Protein AF-A0A1Y1B9T8-F1 (afdb_monomer_lite)

Structure (mmCIF, N/CA/C/O backbone):
data_AF-A0A1Y1B9T8-F1
#
_entry.id   AF-A0A1Y1B9T8-F1
#
loop_
_atom_site.group_PDB
_atom_site.id
_atom_site.type_symbol
_atom_site.label_atom_id
_atom_site.label_alt_id
_atom_site.label_comp_id
_atom_site.label_asym_id
_atom_site.label_entity_id
_atom_site.label_seq_id
_atom_site.pdbx_PDB_ins_code
_atom_site.Cartn_x
_atom_site.Cartn_y
_atom_site.Cartn_z
_atom_site.occupancy
_atom_site.B_iso_or_equiv
_atom_site.auth_seq_id
_atom_site.auth_comp_id
_atom_site.auth_asym_id
_atom_site.auth_atom_id
_atom_site.pdbx_PDB_model_num
ATOM 1 N N . MET A 1 1 ? 17.091 33.374 -17.341 1.00 44.12 1 MET A N 1
ATOM 2 C CA . MET A 1 1 ? 17.101 31.947 -16.954 1.00 44.12 1 MET A CA 1
ATOM 3 C C . MET A 1 1 ? 16.551 31.849 -15.542 1.00 44.12 1 MET A C 1
ATOM 5 O O . MET A 1 1 ? 17.065 32.553 -14.683 1.00 44.12 1 MET A O 1
ATOM 9 N N . LEU A 1 2 ? 15.476 31.089 -15.311 1.00 52.72 2 LEU A N 1
ATOM 10 C CA . LEU A 1 2 ? 14.967 30.875 -13.953 1.00 52.72 2 LEU A CA 1
ATOM 11 C C . LEU A 1 2 ? 15.940 29.947 -13.220 1.00 52.72 2 LEU A C 1
ATOM 13 O O . LEU A 1 2 ? 16.107 28.796 -13.614 1.00 52.72 2 LEU A O 1
ATOM 17 N N . SER A 1 3 ? 16.625 30.456 -12.195 1.00 56.22 3 SER A N 1
ATOM 18 C CA . SER A 1 3 ? 17.521 29.648 -11.369 1.00 56.22 3 SER A CA 1
ATOM 19 C C . SER A 1 3 ? 16.718 28.551 -10.676 1.00 56.22 3 SER A C 1
ATOM 21 O O . SER A 1 3 ? 15.835 28.849 -9.873 1.00 56.22 3 SER A O 1
ATOM 23 N N . ASN A 1 4 ? 17.044 27.293 -10.972 1.00 56.12 4 ASN A N 1
ATOM 24 C CA . ASN A 1 4 ? 16.527 26.121 -10.276 1.00 56.12 4 ASN A CA 1
ATOM 25 C C . ASN A 1 4 ? 17.080 26.115 -8.840 1.00 56.12 4 ASN A C 1
ATOM 27 O O . ASN A 1 4 ? 18.095 25.483 -8.547 1.00 56.12 4 ASN A O 1
ATOM 31 N N . LYS A 1 5 ? 16.471 26.903 -7.946 1.00 55.44 5 LYS A N 1
ATOM 32 C CA . LYS A 1 5 ? 16.655 26.704 -6.509 1.00 55.44 5 LYS A CA 1
ATOM 33 C C . LYS A 1 5 ? 16.008 25.361 -6.195 1.00 55.44 5 LYS A C 1
ATOM 35 O O . LYS A 1 5 ? 14.796 25.232 -6.330 1.00 55.44 5 LYS A O 1
ATOM 40 N N . SER A 1 6 ? 16.832 24.376 -5.836 1.00 57.47 6 SER A N 1
ATOM 41 C CA . SER A 1 6 ? 16.387 23.045 -5.420 1.00 57.47 6 SER A CA 1
ATOM 42 C C . SER A 1 6 ? 15.192 23.165 -4.476 1.00 57.47 6 SER A C 1
ATOM 44 O O . SER A 1 6 ? 15.266 23.898 -3.487 1.00 57.47 6 SER A O 1
ATOM 46 N N . SER A 1 7 ? 14.110 22.439 -4.764 1.00 57.75 7 SER A N 1
ATOM 47 C CA . SER A 1 7 ? 12.901 22.387 -3.933 1.00 57.75 7 SER A CA 1
ATOM 48 C C . SER A 1 7 ? 13.215 22.105 -2.459 1.00 57.75 7 SER A C 1
ATOM 50 O O . SER A 1 7 ? 12.480 22.556 -1.588 1.00 57.75 7 SER A O 1
ATOM 52 N N . ALA A 1 8 ? 14.351 21.458 -2.167 1.00 58.84 8 ALA A N 1
ATOM 53 C CA . ALA A 1 8 ? 14.842 21.208 -0.814 1.00 58.84 8 ALA A CA 1
ATOM 54 C C . ALA A 1 8 ? 15.078 22.483 0.020 1.00 58.84 8 ALA A C 1
ATOM 56 O O . ALA A 1 8 ? 14.950 22.432 1.234 1.00 58.84 8 ALA A O 1
ATOM 57 N N . GLN A 1 9 ? 15.375 23.637 -0.593 1.00 63.44 9 GLN A N 1
ATOM 58 C CA . GLN A 1 9 ? 15.531 24.904 0.146 1.00 63.44 9 GLN A CA 1
ATOM 59 C C . GLN A 1 9 ? 14.192 25.485 0.630 1.00 63.44 9 GLN A C 1
ATOM 61 O O . GLN A 1 9 ? 14.179 26.344 1.508 1.00 63.44 9 GLN A O 1
ATOM 66 N N . ASN A 1 10 ? 13.074 25.031 0.053 1.00 64.75 10 ASN A N 1
ATOM 67 C CA . ASN A 1 10 ? 11.725 25.505 0.367 1.00 64.75 10 ASN A CA 1
ATOM 68 C C . ASN A 1 10 ? 10.902 24.477 1.159 1.00 64.75 10 ASN A C 1
ATOM 70 O O . ASN A 1 10 ? 9.762 24.761 1.519 1.00 64.75 10 ASN A O 1
ATOM 74 N N . VAL A 1 11 ? 11.457 23.291 1.423 1.00 69.88 11 VAL A N 1
ATOM 75 C CA . VAL A 1 11 ? 10.807 22.240 2.209 1.00 69.88 11 VAL A CA 1
ATOM 76 C C . VAL A 1 11 ? 11.397 22.273 3.611 1.00 69.88 11 VAL A C 1
ATOM 78 O O . VAL A 1 11 ? 12.585 22.030 3.791 1.00 69.88 11 VAL A O 1
ATOM 81 N N . LYS A 1 12 ? 10.555 22.582 4.595 1.00 76.56 12 LYS A N 1
ATOM 82 C CA . LYS A 1 12 ? 10.867 22.425 6.017 1.00 76.56 12 LYS A CA 1
ATOM 83 C C . LYS A 1 12 ? 10.061 21.257 6.558 1.00 76.56 12 LYS A C 1
ATOM 85 O O . LYS A 1 12 ? 8.891 21.096 6.204 1.00 76.56 12 LYS A O 1
ATOM 90 N N . THR A 1 13 ? 10.681 20.449 7.401 1.00 77.88 13 THR A N 1
ATOM 91 C CA . THR A 1 13 ? 9.989 19.411 8.164 1.00 77.88 13 THR A CA 1
ATOM 92 C C . THR A 1 13 ? 8.974 20.046 9.121 1.00 77.88 13 THR A C 1
ATOM 94 O O . THR A 1 13 ? 9.086 21.215 9.495 1.00 77.88 13 THR A O 1
ATOM 97 N N . ALA A 1 14 ? 7.962 19.278 9.532 1.00 74.12 14 ALA A N 1
ATOM 98 C CA . ALA A 1 14 ? 6.967 19.745 10.501 1.00 74.12 14 ALA A CA 1
ATOM 99 C C . ALA A 1 14 ? 7.623 20.197 11.823 1.00 74.12 14 ALA A C 1
ATOM 101 O O . ALA A 1 14 ? 7.212 21.194 12.414 1.00 74.12 14 ALA A O 1
ATOM 102 N N . GLU A 1 15 ? 8.695 19.520 12.235 1.00 80.31 15 GLU A N 1
ATOM 103 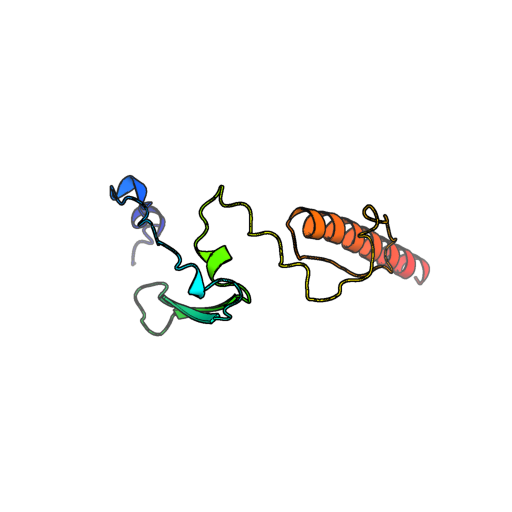C CA . GLU A 1 15 ? 9.462 19.844 13.437 1.00 80.31 15 GLU A CA 1
ATOM 104 C C . GLU A 1 15 ? 10.207 21.184 13.314 1.00 80.31 15 GLU A C 1
ATOM 106 O O . GLU A 1 15 ? 10.131 22.015 14.218 1.00 80.31 15 GLU A O 1
ATOM 111 N N . GLU A 1 16 ? 10.827 21.468 12.162 1.00 82.81 16 GLU A N 1
ATOM 112 C CA . GLU A 1 16 ? 11.464 22.769 11.875 1.00 82.81 16 GLU A CA 1
ATOM 113 C C . GLU A 1 16 ? 10.467 23.937 11.823 1.00 82.81 16 GLU A C 1
ATOM 115 O O . GLU A 1 16 ? 10.850 25.100 11.971 1.00 82.81 16 GLU A O 1
ATOM 120 N N . LEU A 1 17 ? 9.184 23.641 11.609 1.00 83.50 17 LEU A N 1
ATOM 121 C CA . LEU A 1 17 ? 8.089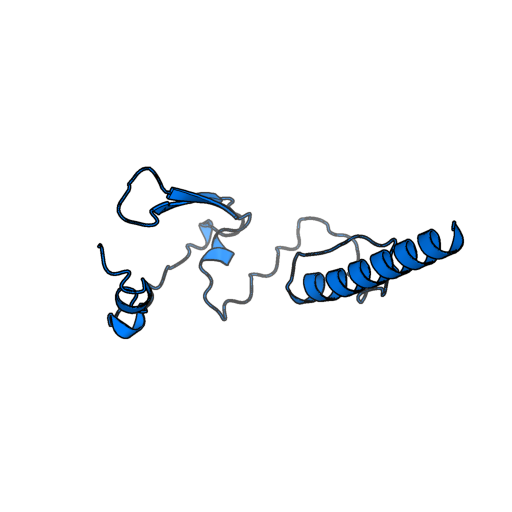 24.609 11.682 1.00 83.50 17 LEU A CA 1
ATOM 122 C C . LEU A 1 17 ? 7.506 24.741 13.100 1.00 83.50 17 LEU A C 1
ATOM 124 O O . LEU A 1 17 ? 6.546 25.487 13.291 1.00 83.50 17 LEU A O 1
ATOM 128 N N . GLY A 1 18 ? 8.058 24.031 14.091 1.00 85.94 18 GLY A N 1
ATOM 129 C CA . GLY A 1 18 ? 7.527 23.986 15.456 1.00 85.94 18 GLY A CA 1
ATOM 130 C C . GLY A 1 18 ? 6.142 23.340 15.540 1.00 85.94 18 GLY A C 1
ATOM 131 O O . GLY A 1 18 ? 5.419 23.549 16.516 1.00 85.94 18 GLY A O 1
ATOM 132 N N . MET A 1 19 ? 5.743 22.583 14.515 1.00 85.19 19 MET A N 1
ATOM 133 C CA . MET A 1 19 ? 4.446 21.924 14.468 1.00 85.19 19 MET A CA 1
ATOM 134 C C . MET A 1 19 ? 4.514 20.629 15.264 1.00 85.19 19 MET A C 1
ATOM 136 O O . MET A 1 19 ? 5.327 19.750 14.990 1.00 85.19 19 MET A O 1
ATOM 140 N N . GLN A 1 20 ? 3.621 20.498 16.237 1.00 79.00 20 GLN A N 1
ATOM 141 C CA . GLN A 1 20 ? 3.427 19.243 16.947 1.00 79.00 20 GLN A CA 1
ATOM 142 C C . GLN A 1 20 ? 2.420 18.377 16.181 1.00 79.00 20 GLN A C 1
ATOM 144 O O . GLN A 1 20 ? 1.409 18.914 15.708 1.00 79.00 20 GLN A O 1
ATOM 149 N N . PRO A 1 21 ? 2.649 17.057 16.053 1.00 71.44 21 PRO A N 1
ATOM 150 C CA . PRO A 1 21 ? 1.659 16.151 15.490 1.00 71.44 21 PRO A CA 1
ATOM 151 C C . PRO A 1 21 ? 0.321 16.305 16.217 1.00 71.44 21 PRO A C 1
ATOM 153 O O . PRO A 1 21 ? 0.247 16.243 17.446 1.00 71.44 21 PRO A O 1
ATOM 156 N N . ALA A 1 22 ? -0.755 16.513 15.461 1.00 72.69 22 ALA A N 1
ATOM 157 C CA . ALA A 1 22 ? -2.082 16.571 16.046 1.00 72.69 22 ALA A CA 1
ATOM 158 C C . ALA A 1 22 ? -2.478 15.169 16.524 1.00 72.69 22 ALA A C 1
ATOM 160 O O . ALA A 1 22 ? -2.523 14.225 15.734 1.00 72.69 22 ALA A O 1
ATOM 161 N N . LYS A 1 23 ? -2.807 15.029 17.812 1.00 69.00 23 LYS A N 1
ATOM 162 C CA . LYS A 1 23 ? -3.419 13.798 18.313 1.00 69.00 23 LYS A CA 1
ATOM 163 C C . LYS A 1 23 ? -4.804 13.651 17.686 1.00 69.00 23 LYS A C 1
ATOM 165 O O . LYS A 1 23 ? -5.721 14.401 18.018 1.00 69.00 23 LYS A O 1
ATOM 170 N N . ILE A 1 24 ? -4.967 12.656 16.823 1.00 69.12 24 ILE A N 1
ATOM 171 C CA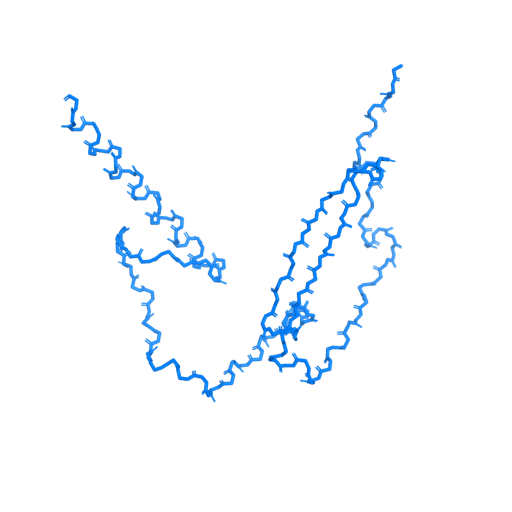 . ILE A 1 24 ? -6.272 12.270 16.291 1.00 69.12 24 ILE A CA 1
ATOM 172 C C . ILE A 1 24 ? -6.841 11.214 17.235 1.00 69.12 24 ILE A C 1
ATOM 174 O O . ILE A 1 24 ? -6.350 10.092 17.297 1.00 69.12 24 ILE A O 1
ATOM 178 N N . ASN A 1 25 ? -7.859 11.576 18.015 1.00 67.94 25 ASN A N 1
ATOM 179 C CA . ASN A 1 25 ? -8.574 10.589 18.819 1.00 67.94 25 ASN A CA 1
ATOM 180 C C . ASN A 1 25 ? -9.481 9.793 17.881 1.00 67.94 25 ASN A C 1
ATOM 182 O O . ASN A 1 25 ? -10.491 10.322 17.421 1.00 67.94 25 ASN A O 1
ATOM 186 N N . THR A 1 26 ? -9.134 8.544 17.591 1.00 67.44 26 THR A N 1
ATOM 187 C CA . THR A 1 26 ? -10.005 7.629 16.851 1.00 67.44 26 THR A CA 1
ATOM 188 C C . THR A 1 26 ? -11.163 7.180 17.740 1.00 67.44 26 THR A C 1
ATOM 190 O O . THR A 1 26 ? -10.930 6.513 18.750 1.00 67.44 26 THR A O 1
ATOM 193 N N . PRO A 1 27 ? -12.423 7.519 17.409 1.00 69.56 27 PRO A N 1
ATOM 194 C CA . PRO A 1 27 ? -13.571 6.992 18.132 1.00 69.56 27 PRO A CA 1
ATOM 195 C C . PRO A 1 27 ? -13.621 5.466 18.014 1.00 69.56 27 PRO A C 1
ATOM 197 O O . PRO A 1 27 ? -13.411 4.924 16.928 1.00 69.56 27 PRO A O 1
ATOM 200 N N . ALA A 1 28 ? -13.980 4.770 19.096 1.00 70.69 28 ALA A N 1
ATOM 201 C CA . ALA A 1 28 ? -14.132 3.310 19.088 1.00 70.69 28 ALA A CA 1
ATOM 202 C C . ALA A 1 28 ? -15.142 2.820 18.029 1.00 70.69 28 ALA A C 1
ATOM 204 O O . ALA A 1 28 ? -14.996 1.719 17.503 1.00 70.69 28 ALA A O 1
ATOM 205 N N . SER A 1 29 ? -16.115 3.664 17.661 1.00 73.31 29 SER A N 1
ATOM 206 C CA . SER A 1 29 ? -17.099 3.409 16.601 1.00 73.31 29 SER A CA 1
ATOM 207 C C . SER A 1 29 ? -16.501 3.264 15.198 1.00 73.31 29 SER A C 1
ATOM 209 O O . SER A 1 29 ? -17.208 2.842 14.291 1.00 73.31 29 SER A O 1
ATOM 211 N N . LEU A 1 30 ? -15.231 3.630 14.993 1.00 72.88 30 LEU A N 1
ATOM 212 C CA . LEU A 1 30 ? -14.527 3.442 13.720 1.00 72.88 30 LEU A CA 1
ATOM 213 C C . LEU A 1 30 ? -13.805 2.087 13.621 1.00 72.88 30 LEU A C 1
ATOM 215 O O . LEU A 1 30 ? -13.207 1.789 12.586 1.00 72.88 30 LEU A O 1
ATOM 219 N N . THR A 1 31 ? -13.860 1.259 14.668 1.00 74.38 31 THR A N 1
ATOM 220 C CA . THR A 1 31 ? -13.319 -0.107 14.645 1.00 74.38 31 THR A CA 1
ATOM 221 C C . THR A 1 31 ? -14.114 -0.952 13.651 1.00 74.38 31 THR A C 1
ATOM 223 O O . THR A 1 31 ? -15.330 -1.070 13.775 1.00 74.38 31 THR A O 1
ATOM 226 N N . GLY A 1 32 ? -13.437 -1.510 12.644 1.00 72.88 32 GLY A N 1
ATOM 227 C CA . GLY A 1 32 ? -14.076 -2.277 11.561 1.00 72.88 32 GLY A CA 1
ATOM 228 C C . GLY A 1 32 ? -14.818 -1.426 10.522 1.00 72.88 32 GLY A C 1
ATOM 229 O O . GLY A 1 32 ? -15.394 -1.971 9.582 1.00 72.88 32 GLY A O 1
ATOM 230 N N . ALA A 1 33 ? -14.795 -0.095 10.655 1.00 80.94 33 ALA A N 1
ATOM 231 C CA . ALA A 1 33 ? -15.327 0.798 9.637 1.00 80.94 33 ALA A CA 1
ATOM 232 C C . ALA A 1 33 ? -14.396 0.829 8.420 1.00 80.94 33 ALA A C 1
ATOM 234 O O . ALA A 1 33 ? -13.170 0.882 8.562 1.00 80.94 33 ALA A O 1
ATOM 235 N N . GLN A 1 34 ? -14.994 0.851 7.230 1.00 85.56 34 GLN A N 1
ATOM 236 C CA . GLN A 1 34 ? -14.280 1.016 5.971 1.00 85.56 34 GLN A CA 1
ATOM 237 C C . GLN A 1 34 ? -14.327 2.480 5.530 1.00 85.56 34 GLN A C 1
ATOM 239 O O . GLN A 1 34 ? -15.362 3.136 5.654 1.00 85.56 34 GLN A O 1
ATOM 244 N N . ALA A 1 35 ? -13.224 2.992 4.990 1.00 81.06 35 ALA A N 1
ATOM 245 C CA . ALA A 1 35 ? -13.200 4.312 4.370 1.00 81.06 35 ALA A CA 1
ATOM 246 C C . ALA A 1 35 ? -12.269 4.353 3.159 1.00 81.06 35 ALA A C 1
ATOM 248 O O . ALA A 1 35 ? -11.260 3.648 3.098 1.00 81.06 35 ALA A O 1
ATOM 249 N N . SER A 1 36 ? -12.613 5.224 2.213 1.00 83.69 36 SER A N 1
ATOM 250 C CA . SER A 1 36 ? -11.804 5.535 1.040 1.00 83.69 36 SER A CA 1
ATOM 251 C C . SER A 1 36 ? -11.602 7.038 0.929 1.00 83.69 36 SER A C 1
ATOM 253 O O . SER A 1 36 ? -12.578 7.791 1.000 1.00 83.69 36 SER A O 1
ATOM 255 N N . TRP A 1 37 ? -10.366 7.478 0.724 1.00 84.69 37 TRP A N 1
ATOM 256 C CA . TRP A 1 37 ? -10.032 8.891 0.560 1.00 84.69 37 TRP A CA 1
ATOM 257 C C . TRP A 1 37 ? -9.171 9.079 -0.680 1.00 84.69 37 TRP A C 1
ATOM 259 O O . TRP A 1 37 ? -8.337 8.233 -0.991 1.00 84.69 37 TRP A O 1
ATOM 269 N N . THR A 1 38 ? -9.313 10.217 -1.350 1.00 88.69 38 THR A N 1
ATOM 270 C CA . THR A 1 38 ? -8.393 10.623 -2.414 1.00 88.69 38 THR A CA 1
ATOM 271 C C . THR A 1 38 ? -7.586 11.817 -1.927 1.00 88.69 38 THR A C 1
ATOM 273 O O . THR A 1 38 ? -8.125 12.915 -1.785 1.00 88.69 38 THR A O 1
ATOM 276 N N . LEU A 1 39 ? -6.292 11.619 -1.682 1.00 87.38 39 LEU A N 1
ATOM 277 C CA . LEU A 1 39 ? -5.356 12.704 -1.411 1.00 87.38 39 LEU A CA 1
ATOM 278 C C . LEU A 1 39 ? -4.886 13.286 -2.745 1.00 87.38 39 LEU A C 1
ATOM 280 O O . LEU A 1 39 ? -4.323 12.565 -3.564 1.00 87.38 39 LEU A O 1
ATOM 284 N N . ARG A 1 40 ? -5.097 14.585 -2.965 1.00 86.06 40 ARG A N 1
ATOM 285 C CA . ARG A 1 40 ? -4.536 15.303 -4.116 1.00 86.06 40 ARG A CA 1
ATOM 286 C C . ARG A 1 40 ? -3.397 16.198 -3.661 1.00 86.06 40 ARG A C 1
ATOM 288 O O . ARG A 1 40 ? -3.637 17.153 -2.929 1.00 86.06 40 ARG A O 1
ATOM 295 N N . VAL A 1 41 ? -2.191 15.906 -4.127 1.00 84.44 41 VAL A N 1
ATOM 296 C CA . VAL A 1 41 ? -0.987 16.696 -3.862 1.00 84.44 41 VAL A CA 1
ATOM 297 C C . VAL A 1 41 ? -0.678 17.526 -5.098 1.00 84.44 41 VAL A C 1
ATOM 299 O O . VAL A 1 41 ? -0.364 16.961 -6.141 1.00 84.44 41 VAL A O 1
ATOM 302 N N . GLN A 1 42 ? -0.776 18.850 -4.996 1.00 83.00 42 GLN A N 1
ATOM 303 C CA . GLN A 1 42 ? -0.349 19.755 -6.065 1.00 83.00 42 GLN A CA 1
ATOM 304 C C . GLN A 1 42 ? 1.177 19.858 -6.026 1.00 83.00 42 GLN A C 1
ATOM 306 O O . GLN A 1 42 ? 1.748 20.172 -4.978 1.00 83.00 42 GLN A O 1
ATOM 311 N N . VAL A 1 43 ? 1.841 19.566 -7.142 1.00 73.00 43 VAL A N 1
ATOM 312 C CA . VAL A 1 43 ? 3.305 19.555 -7.225 1.00 73.00 43 VAL A CA 1
ATOM 313 C C . VAL A 1 43 ? 3.737 20.686 -8.151 1.00 73.00 43 VAL A C 1
ATOM 315 O O . VAL A 1 43 ? 3.625 20.583 -9.363 1.00 73.00 43 VAL A O 1
ATOM 318 N N . GLY A 1 44 ? 4.232 21.781 -7.573 1.00 68.88 44 GLY A N 1
ATOM 319 C CA . GLY A 1 44 ? 4.672 22.959 -8.327 1.00 68.88 44 GLY A CA 1
ATOM 320 C C . GLY A 1 44 ? 3.644 24.095 -8.366 1.00 68.88 44 GLY A C 1
ATOM 321 O O . GLY A 1 44 ? 2.692 24.126 -7.592 1.00 68.88 44 GLY A O 1
ATOM 322 N N . ALA A 1 45 ? 3.890 25.086 -9.228 1.00 69.88 45 ALA A N 1
ATOM 323 C CA . ALA A 1 45 ? 3.081 26.307 -9.317 1.00 69.88 45 ALA A CA 1
ATOM 324 C C . ALA A 1 45 ? 1.825 26.157 -10.201 1.00 69.88 45 ALA A C 1
ATOM 326 O O . ALA A 1 45 ? 0.964 27.036 -10.184 1.00 69.88 45 ALA A O 1
ATOM 327 N N . ASN A 1 46 ? 1.717 25.065 -10.965 1.00 60.97 46 ASN A N 1
ATOM 328 C CA . ASN A 1 46 ? 0.597 24.798 -11.862 1.00 60.97 46 ASN A CA 1
ATOM 329 C C . ASN A 1 46 ? -0.466 23.974 -11.130 1.00 60.97 46 ASN A C 1
ATOM 331 O O . ASN A 1 46 ? -0.188 22.874 -10.661 1.00 60.97 46 ASN A O 1
ATOM 335 N N . GLN A 1 47 ? -1.697 24.483 -11.049 1.00 65.75 47 GLN A N 1
ATOM 336 C CA . GLN A 1 47 ? -2.785 23.776 -10.358 1.00 65.75 47 GLN A CA 1
ATOM 337 C C . GLN A 1 47 ? -3.263 22.512 -11.091 1.00 65.75 47 GLN A C 1
ATOM 339 O O . GLN A 1 47 ? -3.933 21.678 -10.485 1.00 65.75 47 GLN A O 1
ATOM 344 N N . ASP A 1 48 ? -2.874 22.349 -12.357 1.00 72.06 48 ASP A N 1
ATOM 345 C CA . ASP A 1 48 ? -3.185 21.175 -13.176 1.00 72.06 48 ASP A CA 1
ATOM 346 C C . ASP A 1 48 ? -2.228 19.992 -12.928 1.00 72.06 48 ASP A C 1
ATOM 348 O O . ASP A 1 48 ? -2.539 18.854 -13.280 1.00 72.06 48 ASP A O 1
ATOM 352 N N . GLU A 1 49 ? -1.081 20.223 -12.280 1.00 70.56 49 GLU A N 1
ATOM 353 C CA . GLU A 1 49 ? -0.108 19.182 -11.934 1.00 70.56 49 GLU A CA 1
ATOM 354 C C . GLU A 1 49 ? -0.368 18.683 -10.507 1.00 70.56 49 GLU A C 1
ATOM 356 O O . GLU A 1 49 ? 0.259 19.110 -9.534 1.00 70.56 49 GLU A O 1
ATOM 361 N N . ALA A 1 50 ? -1.334 17.771 -10.368 1.00 79.19 50 ALA A N 1
ATOM 362 C CA . ALA A 1 50 ? -1.641 17.132 -9.093 1.00 79.19 50 ALA A CA 1
ATOM 363 C C . ALA A 1 50 ? -1.503 15.609 -9.159 1.00 79.19 50 ALA A C 1
ATOM 365 O O . ALA A 1 50 ? -2.042 14.949 -10.047 1.00 79.19 50 ALA A O 1
ATOM 366 N N . ILE A 1 51 ? -0.835 15.039 -8.160 1.00 83.94 51 ILE A N 1
ATOM 367 C CA . ILE A 1 51 ? -0.802 13.596 -7.931 1.00 83.94 51 ILE A CA 1
ATOM 368 C C . ILE A 1 51 ? -2.016 13.237 -7.079 1.00 83.94 51 ILE A C 1
ATOM 370 O O . ILE A 1 51 ? -2.186 13.768 -5.981 1.00 83.94 51 ILE A O 1
ATOM 374 N N . ALA A 1 52 ? -2.856 12.331 -7.575 1.00 87.44 52 ALA A N 1
ATOM 375 C CA . ALA A 1 52 ? -3.954 11.762 -6.807 1.00 87.44 52 ALA A CA 1
ATOM 376 C C . ALA A 1 52 ? -3.556 10.386 -6.259 1.00 87.44 52 ALA A C 1
ATOM 378 O O . ALA A 1 52 ? -3.183 9.493 -7.016 1.00 87.44 52 ALA A O 1
ATOM 379 N N . VAL A 1 53 ? -3.674 10.209 -4.946 1.00 88.12 53 VAL A N 1
ATOM 380 C CA . VAL A 1 53 ? -3.464 8.936 -4.252 1.00 88.12 53 VAL A CA 1
ATOM 381 C C . VAL A 1 53 ? -4.792 8.500 -3.655 1.00 88.12 53 VAL A C 1
ATOM 383 O O . VAL A 1 53 ? -5.379 9.225 -2.854 1.00 88.12 53 VAL A O 1
ATOM 386 N N . ASN A 1 54 ? -5.269 7.317 -4.037 1.00 87.38 54 ASN A N 1
ATOM 387 C CA . ASN A 1 54 ? -6.448 6.713 -3.425 1.00 87.38 54 ASN A CA 1
ATOM 388 C C . ASN A 1 54 ? -6.011 5.819 -2.265 1.00 87.38 54 ASN A C 1
ATOM 390 O O . ASN A 1 54 ? -5.215 4.901 -2.448 1.00 87.38 54 ASN A O 1
ATOM 394 N N . ILE A 1 55 ? -6.535 6.100 -1.079 1.00 85.31 55 ILE A N 1
ATOM 395 C CA . ILE A 1 55 ? -6.254 5.382 0.159 1.00 85.31 55 ILE A CA 1
ATOM 396 C C . ILE A 1 55 ? -7.521 4.629 0.534 1.00 85.31 55 ILE A C 1
ATOM 398 O O . ILE A 1 55 ? -8.585 5.235 0.652 1.00 85.31 55 ILE A O 1
ATOM 402 N N . PHE A 1 56 ? -7.403 3.321 0.734 1.00 84.12 56 PHE A N 1
ATOM 403 C CA . PHE A 1 56 ? -8.496 2.464 1.177 1.00 84.12 56 PHE A CA 1
ATOM 404 C C . PHE A 1 56 ? -8.112 1.813 2.496 1.00 84.12 56 PHE A C 1
ATOM 406 O O . PHE A 1 56 ? -7.005 1.296 2.637 1.00 84.12 56 PHE A O 1
ATOM 413 N N . SER A 1 57 ? -9.034 1.814 3.452 1.00 82.25 57 SER A N 1
ATOM 414 C CA . SER A 1 57 ? -8.865 1.102 4.710 1.00 82.25 57 SER A CA 1
ATOM 415 C C . SER A 1 57 ? -10.120 0.336 5.060 1.00 82.25 57 SER A C 1
ATOM 417 O O . SER A 1 57 ? -11.230 0.857 4.961 1.00 82.25 57 SER A O 1
ATOM 419 N N . THR A 1 58 ? -9.924 -0.903 5.492 1.00 78.50 58 THR A N 1
ATOM 420 C CA . THR A 1 58 ? -10.975 -1.784 6.001 1.00 78.50 58 THR A CA 1
ATOM 421 C C . THR A 1 58 ? -11.150 -1.681 7.516 1.00 78.50 58 THR A C 1
ATOM 423 O O . THR A 1 58 ? -12.103 -2.232 8.057 1.00 78.50 58 THR A O 1
ATOM 426 N N . ASN A 1 59 ? -10.250 -0.968 8.199 1.00 80.81 59 ASN A N 1
ATOM 427 C CA . ASN A 1 59 ? -10.358 -0.638 9.612 1.00 80.81 59 ASN A CA 1
ATOM 428 C C . ASN A 1 59 ? -9.730 0.739 9.856 1.00 80.81 59 ASN A C 1
ATOM 430 O O . ASN A 1 59 ? -8.515 0.874 10.029 1.00 80.81 59 ASN A O 1
ATOM 434 N N . VAL A 1 60 ? -10.569 1.775 9.852 1.00 77.69 60 VAL A N 1
ATOM 435 C CA . VAL A 1 60 ? -10.142 3.177 9.981 1.00 77.69 60 VAL A CA 1
ATOM 436 C C . VAL A 1 60 ? -9.357 3.440 11.270 1.00 77.69 60 VAL A C 1
ATOM 438 O O . VAL A 1 60 ? -8.467 4.291 11.270 1.00 77.69 60 VAL A O 1
ATOM 441 N N . ALA A 1 61 ? -9.606 2.679 12.340 1.00 75.19 61 ALA A N 1
ATOM 442 C CA . ALA A 1 61 ? -8.857 2.803 13.589 1.00 75.19 61 ALA A CA 1
ATOM 443 C C . ALA A 1 61 ? -7.337 2.600 13.404 1.00 75.19 61 ALA A C 1
ATOM 445 O O . ALA A 1 61 ? -6.547 3.282 14.056 1.00 75.19 61 ALA A O 1
ATOM 446 N N . ASN A 1 62 ? -6.927 1.739 12.465 1.00 75.25 62 ASN A N 1
ATOM 447 C CA . ASN A 1 62 ? -5.518 1.420 12.208 1.00 75.25 62 ASN A CA 1
ATOM 448 C C . ASN A 1 62 ? -4.754 2.547 11.493 1.00 75.25 62 ASN A C 1
ATOM 450 O O . ASN A 1 62 ? -3.530 2.545 11.500 1.00 75.25 62 ASN A O 1
ATOM 454 N N . LEU A 1 63 ? -5.448 3.509 10.878 1.00 74.56 63 LEU A N 1
ATOM 455 C CA . LEU A 1 63 ? -4.812 4.620 10.154 1.00 74.56 63 LEU A CA 1
ATOM 456 C C . LEU A 1 63 ? -4.343 5.745 11.078 1.00 74.56 63 LEU A C 1
ATOM 458 O O . LEU A 1 63 ? -3.524 6.569 10.684 1.00 74.56 63 LEU A O 1
ATOM 462 N N . PHE A 1 64 ? -4.899 5.803 12.287 1.00 74.31 64 PHE A N 1
ATOM 463 C CA . PHE A 1 64 ? -4.646 6.870 13.254 1.00 74.31 64 PHE A CA 1
ATOM 464 C C . PHE A 1 64 ? -4.091 6.343 14.581 1.00 74.31 64 PHE A C 1
ATOM 466 O O . PHE A 1 64 ? -3.801 7.126 15.485 1.00 74.31 64 PHE A O 1
ATOM 473 N N . GLY A 1 65 ? -3.939 5.023 14.710 1.00 63.69 65 GLY A N 1
ATOM 474 C CA . GLY A 1 65 ? -3.161 4.430 15.784 1.00 63.69 65 GLY A CA 1
ATOM 475 C C . GLY A 1 65 ? -1.695 4.773 15.557 1.00 63.69 65 GLY A C 1
ATOM 476 O O . GLY A 1 65 ? -1.082 4.237 14.642 1.00 63.69 65 GLY A O 1
ATOM 477 N N . GLY A 1 66 ? -1.153 5.710 16.339 1.00 56.38 66 GLY A N 1
ATOM 478 C CA . GLY A 1 66 ? 0.261 6.082 16.257 1.00 56.38 66 GLY A CA 1
ATOM 479 C C . GLY A 1 66 ? 1.190 4.875 16.426 1.00 56.38 66 GLY A C 1
ATOM 480 O O . GLY A 1 66 ? 0.767 3.825 16.911 1.00 56.38 66 GLY A O 1
ATOM 481 N N . GLU A 1 67 ? 2.458 5.029 16.045 1.00 52.75 67 GLU A N 1
ATOM 482 C CA . GLU A 1 67 ? 3.507 4.018 16.236 1.00 52.75 67 GLU A CA 1
ATOM 483 C C . GLU A 1 67 ? 3.537 3.564 17.711 1.00 52.75 67 GLU A C 1
ATOM 485 O O . GLU A 1 67 ? 3.999 4.286 18.589 1.00 52.75 67 GLU A O 1
ATOM 490 N N . GLY A 1 68 ? 2.947 2.402 18.010 1.00 47.53 68 GLY A N 1
ATOM 491 C CA . GLY A 1 68 ? 2.759 1.895 19.378 1.00 47.53 68 GLY A CA 1
ATOM 492 C C . GLY A 1 68 ? 1.331 1.456 19.719 1.00 47.53 68 GLY A C 1
ATOM 493 O O . GLY A 1 68 ? 1.139 0.735 20.698 1.00 47.53 68 GLY A O 1
ATOM 494 N N . VAL A 1 69 ? 0.327 1.810 18.909 1.00 44.78 69 VAL A N 1
ATOM 495 C CA . VAL A 1 69 ? -1.004 1.194 19.001 1.00 44.78 69 VAL A CA 1
ATOM 496 C C . VAL A 1 69 ? -0.934 -0.153 18.294 1.00 44.78 69 VAL A C 1
ATOM 498 O O . VAL A 1 69 ? -1.056 -0.247 17.075 1.00 44.78 69 VAL A O 1
ATOM 501 N N . GLN A 1 70 ? -0.685 -1.205 19.075 1.00 44.72 70 GLN A N 1
ATOM 502 C CA . GLN A 1 70 ? -0.847 -2.585 18.632 1.00 44.72 70 GLN A CA 1
ATOM 503 C C . GLN A 1 70 ? -2.237 -2.699 17.998 1.00 44.72 70 GLN A C 1
ATOM 505 O O . GLN A 1 70 ? -3.233 -2.402 18.663 1.00 44.72 70 GLN A O 1
ATOM 510 N N . ALA A 1 71 ? -2.288 -3.029 16.699 1.00 47.56 71 ALA A N 1
ATOM 511 C CA . ALA A 1 71 ? -3.540 -3.220 15.977 1.00 47.56 71 ALA A CA 1
ATOM 512 C C . ALA A 1 71 ? -4.470 -4.056 16.861 1.00 47.56 71 ALA A C 1
ATOM 514 O O . ALA A 1 71 ? -4.045 -5.092 17.383 1.00 47.56 71 ALA A O 1
ATOM 515 N N . ALA A 1 72 ? -5.688 -3.557 17.097 1.00 43.72 72 ALA A N 1
ATOM 516 C CA . ALA A 1 72 ? -6.669 -4.272 17.901 1.00 43.72 72 ALA A CA 1
ATOM 517 C C . ALA A 1 72 ? -6.717 -5.730 17.411 1.00 43.72 72 ALA A C 1
ATOM 519 O O . ALA A 1 72 ? -6.700 -5.924 16.187 1.00 43.72 72 ALA A O 1
ATOM 520 N N . PRO A 1 73 ? -6.730 -6.735 18.314 1.00 39.75 73 PRO A N 1
ATOM 521 C CA . PRO A 1 73 ? -6.820 -8.126 17.901 1.00 39.75 73 PRO A CA 1
ATOM 522 C C . PRO A 1 73 ? -7.986 -8.219 16.927 1.00 39.75 73 PRO A C 1
ATOM 524 O O . PRO A 1 73 ? -9.087 -7.764 17.249 1.00 39.75 73 PRO A O 1
ATOM 527 N N . ALA A 1 74 ? -7.723 -8.696 15.709 1.00 46.34 74 ALA A N 1
ATOM 528 C CA . ALA A 1 74 ? -8.781 -8.958 14.752 1.00 46.34 74 ALA A CA 1
ATOM 529 C C . ALA A 1 74 ? -9.832 -9.791 15.490 1.00 46.34 74 ALA A C 1
ATOM 531 O O . ALA A 1 74 ? -9.493 -10.835 16.043 1.00 46.34 74 ALA A O 1
ATOM 532 N N . GLN A 1 75 ? -11.058 -9.273 15.607 1.00 36.69 75 GLN A N 1
ATOM 533 C CA . GLN A 1 75 ? -12.113 -9.959 16.339 1.00 36.69 75 GLN A CA 1
ATOM 534 C C . GLN A 1 75 ? -12.269 -11.361 15.747 1.00 36.69 75 GLN A C 1
ATOM 536 O O . GLN A 1 75 ? -12.650 -11.513 14.584 1.00 36.69 75 GLN A O 1
ATOM 541 N N . GLU A 1 76 ? -11.943 -12.366 16.562 1.00 39.00 76 GLU A N 1
ATOM 542 C CA . GLU A 1 76 ? -12.314 -13.763 16.365 1.00 39.00 76 GLU A CA 1
ATOM 543 C C . GLU A 1 76 ? -13.813 -13.808 16.052 1.00 39.00 76 GLU A C 1
ATOM 545 O O . GLU A 1 76 ? -14.656 -13.524 16.901 1.00 39.00 76 GLU A O 1
ATOM 550 N N . GLY A 1 77 ? -14.151 -14.075 14.791 1.00 36.62 77 GLY A N 1
ATOM 551 C CA . GLY A 1 77 ? -15.534 -14.057 14.318 1.00 36.62 77 GLY A CA 1
ATOM 552 C C . GLY A 1 77 ? -15.675 -14.162 12.802 1.00 36.62 77 GLY A C 1
ATOM 553 O O . GLY A 1 77 ? -16.636 -14.757 12.323 1.00 36.62 77 GLY A O 1
ATOM 554 N N . ALA A 1 78 ? -14.693 -13.689 12.030 1.00 40.91 78 ALA A N 1
ATOM 555 C CA . ALA A 1 78 ? -14.539 -14.125 10.646 1.00 40.91 78 ALA A CA 1
ATOM 556 C C . ALA A 1 78 ? -13.652 -15.373 10.646 1.00 40.91 78 ALA A C 1
ATOM 558 O O . ALA A 1 78 ? -12.447 -15.277 10.853 1.00 40.91 78 ALA A O 1
ATOM 559 N N . GLN A 1 79 ? -14.272 -16.541 10.487 1.00 40.97 79 GLN A N 1
ATOM 560 C CA . GLN A 1 79 ? -13.610 -17.838 10.374 1.00 40.97 79 GLN A CA 1
ATOM 561 C C . GLN A 1 79 ? -12.422 -17.768 9.397 1.00 40.97 79 GLN A C 1
ATOM 563 O O . GLN A 1 79 ? -12.595 -17.813 8.182 1.00 40.97 79 GLN A O 1
ATOM 568 N N . GLN A 1 80 ? -11.207 -17.687 9.932 1.00 41.03 80 GLN A N 1
ATOM 569 C CA . GLN A 1 80 ? -10.018 -18.236 9.292 1.00 41.03 80 GLN A CA 1
ATOM 570 C C . GLN A 1 80 ? -9.653 -19.477 10.091 1.00 41.03 80 GLN A C 1
ATOM 572 O O . GLN A 1 80 ? -8.789 -19.482 10.963 1.00 41.03 80 GLN A O 1
ATOM 577 N N . GLU A 1 81 ? -10.423 -20.529 9.832 1.00 40.28 81 GLU A N 1
ATOM 578 C CA . GLU A 1 81 ? -10.070 -21.874 10.242 1.00 40.28 81 GLU A CA 1
ATOM 579 C C . GLU A 1 81 ? -8.826 -22.271 9.446 1.00 40.28 81 GLU A C 1
ATOM 581 O O . GLU A 1 81 ? -8.869 -22.473 8.234 1.00 40.28 81 GLU A O 1
ATOM 586 N N . GLY A 1 82 ? -7.687 -22.266 10.127 1.00 34.72 82 GLY A N 1
ATOM 587 C CA . GLY A 1 82 ? -6.402 -22.563 9.521 1.00 34.72 82 GLY A CA 1
ATOM 588 C C . GLY A 1 82 ? -5.289 -21.916 10.315 1.00 34.72 82 GLY A C 1
ATOM 589 O O . GLY A 1 82 ? -4.850 -20.821 9.987 1.00 34.72 82 GLY A O 1
ATOM 590 N N . VAL A 1 83 ? -4.855 -22.615 11.365 1.00 34.84 83 VAL A N 1
ATOM 591 C CA . VAL A 1 83 ? -3.541 -22.482 12.006 1.00 34.84 83 VAL A CA 1
ATOM 592 C C . VAL A 1 83 ? -2.551 -21.895 11.005 1.00 34.84 83 VAL A C 1
ATOM 594 O O . VAL A 1 83 ? -2.230 -22.573 10.031 1.00 34.84 83 VAL A O 1
ATOM 597 N N . GLN A 1 84 ? -2.113 -20.647 11.210 1.00 39.25 84 GLN A N 1
ATOM 598 C CA . GLN A 1 84 ? -1.087 -20.052 10.363 1.00 39.25 84 GLN A CA 1
ATOM 599 C C . GLN A 1 84 ? 0.140 -20.957 10.484 1.00 39.25 84 GLN A C 1
ATOM 601 O O . GLN A 1 84 ? 0.738 -21.024 11.566 1.00 39.25 84 GLN A O 1
ATOM 606 N N . PRO A 1 85 ? 0.498 -21.713 9.431 1.00 36.91 85 PRO A N 1
ATOM 607 C CA . PRO A 1 85 ? 1.697 -22.515 9.480 1.00 36.91 85 PRO A CA 1
ATOM 608 C C . PRO A 1 85 ? 2.850 -21.528 9.652 1.00 36.91 85 PRO A C 1
ATOM 610 O O . PRO A 1 85 ? 2.829 -20.439 9.066 1.00 36.91 85 PRO A O 1
ATOM 613 N N . ALA A 1 86 ? 3.865 -21.899 10.436 1.00 42.47 86 ALA A N 1
ATOM 614 C CA . ALA A 1 86 ? 5.175 -21.263 10.320 1.00 42.47 86 ALA A CA 1
ATOM 615 C C . ALA A 1 86 ? 5.484 -21.088 8.825 1.00 42.47 86 ALA A C 1
ATOM 617 O O . ALA A 1 86 ? 5.136 -22.013 8.083 1.00 42.47 86 ALA A O 1
ATOM 618 N N . PRO A 1 87 ? 6.055 -19.948 8.373 1.00 41.22 87 PRO A N 1
ATOM 619 C CA . PRO A 1 87 ? 6.171 -19.647 6.955 1.00 41.22 87 PRO A CA 1
ATOM 620 C C . PRO A 1 87 ? 6.784 -20.857 6.274 1.00 41.22 87 PRO A C 1
ATOM 622 O O . PRO A 1 87 ? 7.969 -21.148 6.448 1.00 41.22 87 PRO A O 1
ATOM 625 N N . ALA A 1 88 ? 5.953 -21.620 5.565 1.00 51.41 88 ALA A N 1
ATOM 626 C CA . ALA A 1 88 ? 6.470 -22.694 4.764 1.00 51.41 88 ALA A CA 1
ATOM 627 C C . ALA A 1 88 ? 7.380 -21.971 3.781 1.00 51.41 88 ALA A C 1
ATOM 629 O O . ALA A 1 88 ? 6.941 -21.030 3.105 1.00 51.41 88 ALA A O 1
ATOM 630 N N . GLN A 1 89 ? 8.652 -22.367 3.740 1.00 50.72 89 GLN A N 1
ATOM 631 C CA . GLN A 1 89 ? 9.547 -22.040 2.639 1.00 50.72 89 GLN A CA 1
ATOM 632 C C . GLN A 1 89 ? 8.997 -22.746 1.395 1.00 50.72 89 GLN A C 1
ATOM 634 O O . GLN A 1 89 ? 9.527 -23.735 0.903 1.00 50.72 89 GLN A O 1
ATOM 639 N N . GLY A 1 90 ? 7.826 -22.301 0.952 1.00 52.97 90 GLY A N 1
ATOM 640 C CA . GLY A 1 90 ? 7.183 -22.742 -0.253 1.00 52.97 90 GLY A CA 1
ATOM 641 C C . GLY A 1 90 ? 8.021 -22.196 -1.388 1.00 52.97 90 GLY A C 1
ATOM 642 O O . GLY A 1 90 ? 8.231 -20.982 -1.465 1.00 52.97 90 GLY A O 1
ATOM 643 N N . GLY A 1 91 ? 8.532 -23.106 -2.217 1.00 62.56 91 GLY A N 1
ATOM 644 C CA . GLY A 1 91 ? 9.378 -22.774 -3.359 1.00 62.56 91 GLY A CA 1
ATOM 645 C C . GLY A 1 91 ? 8.688 -21.835 -4.349 1.00 62.56 91 GLY A C 1
ATOM 646 O O . GLY A 1 91 ? 7.529 -21.458 -4.163 1.00 62.56 91 GLY A O 1
ATOM 647 N N . VAL A 1 92 ? 9.388 -21.505 -5.436 1.00 68.69 92 VAL A N 1
ATOM 648 C CA . VAL A 1 92 ? 8.996 -20.526 -6.476 1.00 68.69 92 VAL A CA 1
ATOM 649 C C . VAL A 1 92 ? 7.544 -20.613 -6.985 1.00 68.69 92 VAL A C 1
ATOM 651 O O . VAL A 1 92 ? 7.025 -19.633 -7.501 1.00 68.69 92 VAL A O 1
ATOM 654 N N . SER A 1 93 ? 6.862 -21.752 -6.823 1.00 71.81 93 SER A N 1
ATOM 655 C CA . SER A 1 93 ? 5.458 -21.954 -7.215 1.00 71.81 93 SER A CA 1
ATOM 656 C C . SER A 1 93 ? 4.420 -21.536 -6.158 1.00 71.81 93 SER A C 1
ATOM 658 O O . SER A 1 93 ? 3.222 -21.727 -6.370 1.00 71.81 93 SER A O 1
ATOM 660 N N . SER A 1 94 ? 4.846 -21.026 -5.003 1.00 74.94 94 SER A N 1
ATOM 661 C CA . SER A 1 94 ? 3.939 -20.657 -3.910 1.00 74.94 94 SER A CA 1
ATOM 662 C C . SER A 1 94 ? 3.413 -19.224 -4.059 1.00 74.94 94 SER A C 1
ATOM 664 O O . SER A 1 94 ? 4.104 -18.388 -4.641 1.00 74.94 94 SER A O 1
ATOM 666 N N . PRO A 1 95 ? 2.232 -18.901 -3.496 1.00 82.06 95 PRO A N 1
ATOM 667 C CA . PRO A 1 95 ? 1.661 -17.558 -3.579 1.00 82.06 95 PRO A CA 1
ATOM 668 C C . PRO A 1 95 ? 2.599 -16.458 -3.053 1.00 82.06 95 PRO A C 1
ATOM 670 O O . PRO A 1 95 ? 3.333 -16.658 -2.078 1.00 82.06 95 PRO A O 1
ATOM 673 N N . ILE A 1 96 ? 2.535 -15.284 -3.687 1.00 86.75 96 ILE A N 1
ATOM 674 C CA . ILE A 1 96 ? 3.215 -14.055 -3.257 1.00 86.75 96 ILE A CA 1
ATOM 675 C C . ILE A 1 96 ? 2.356 -13.343 -2.207 1.00 86.75 96 ILE A C 1
ATOM 677 O O . ILE A 1 96 ? 1.161 -13.145 -2.417 1.00 86.75 96 ILE A O 1
ATOM 681 N N . ASN A 1 97 ? 2.966 -12.944 -1.088 1.00 78.75 97 ASN A N 1
ATOM 682 C CA . ASN A 1 97 ? 2.299 -12.234 0.004 1.00 78.75 97 ASN A CA 1
ATOM 683 C C . ASN A 1 97 ? 3.022 -10.908 0.287 1.00 78.75 97 ASN A C 1
ATOM 685 O O . ASN A 1 97 ? 4.234 -10.891 0.474 1.00 78.75 97 ASN A O 1
ATOM 689 N N . VAL A 1 98 ? 2.276 -9.803 0.329 1.00 90.00 98 VAL A N 1
ATOM 690 C CA . VAL A 1 98 ? 2.799 -8.440 0.556 1.00 90.00 98 VAL A CA 1
ATOM 691 C C . VAL A 1 98 ? 2.076 -7.718 1.696 1.00 90.00 98 VAL A C 1
ATOM 693 O O . VAL A 1 98 ? 2.095 -6.494 1.781 1.00 90.00 98 VAL A O 1
ATOM 696 N N . THR A 1 99 ? 1.410 -8.473 2.571 1.00 80.81 99 THR A N 1
ATOM 697 C CA . THR A 1 99 ? 0.579 -7.912 3.649 1.00 80.81 99 THR A CA 1
ATOM 698 C C . THR A 1 99 ? 1.418 -7.255 4.750 1.00 80.81 99 THR A C 1
ATOM 700 O O . THR A 1 99 ? 0.973 -6.295 5.375 1.00 80.81 99 TH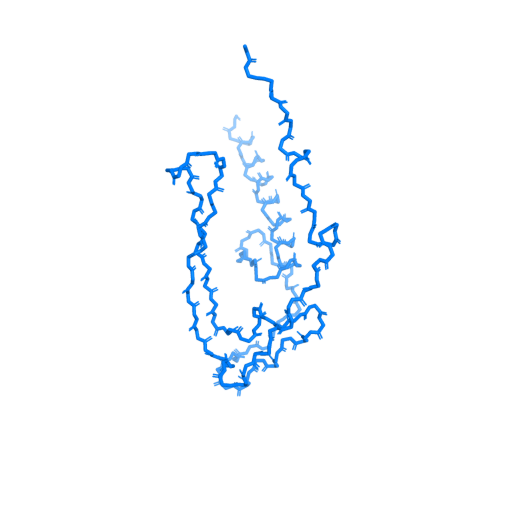R A O 1
ATOM 703 N N . THR A 1 100 ? 2.651 -7.724 4.967 1.00 73.56 100 THR A N 1
ATOM 704 C CA . THR A 1 100 ? 3.620 -7.113 5.890 1.00 73.56 100 THR A CA 1
ATOM 705 C C . THR A 1 100 ? 4.968 -6.878 5.204 1.00 73.56 100 THR A C 1
ATOM 707 O O . THR A 1 100 ? 5.264 -7.477 4.170 1.00 73.56 100 THR A O 1
ATOM 710 N N . ALA A 1 101 ? 5.829 -6.041 5.794 1.00 69.31 101 ALA A N 1
ATOM 711 C CA . ALA A 1 101 ? 7.188 -5.821 5.287 1.00 69.31 101 ALA A CA 1
ATOM 712 C C . ALA A 1 101 ? 8.043 -7.107 5.300 1.00 69.31 101 ALA A C 1
ATOM 714 O O . ALA A 1 101 ? 8.871 -7.313 4.416 1.00 69.31 101 ALA A O 1
ATOM 715 N N . ILE A 1 102 ? 7.818 -7.994 6.277 1.00 78.12 102 ILE A N 1
ATOM 716 C CA . ILE A 1 102 ? 8.493 -9.298 6.365 1.00 78.12 102 ILE A CA 1
ATOM 717 C C . ILE A 1 102 ? 8.021 -10.215 5.228 1.00 78.12 102 ILE A C 1
ATOM 719 O O . ILE A 1 102 ? 8.847 -10.837 4.553 1.00 78.12 102 ILE A O 1
ATOM 723 N N . ASP A 1 103 ? 6.711 -10.257 4.975 1.00 75.19 103 ASP A N 1
ATOM 724 C CA . ASP A 1 103 ? 6.134 -11.042 3.877 1.00 75.19 103 ASP A CA 1
ATOM 725 C C . ASP A 1 103 ? 6.613 -10.536 2.513 1.00 75.19 103 ASP A C 1
ATOM 727 O O . ASP A 1 103 ? 6.979 -11.334 1.647 1.00 75.19 103 ASP A O 1
ATOM 731 N N . ALA A 1 104 ? 6.682 -9.212 2.342 1.00 78.94 104 ALA A N 1
ATOM 732 C CA . ALA A 1 104 ? 7.183 -8.584 1.128 1.00 78.94 104 ALA A CA 1
ATOM 733 C C . ALA A 1 104 ? 8.655 -8.942 0.876 1.00 78.94 104 ALA A C 1
ATOM 735 O O . ALA A 1 104 ? 8.989 -9.391 -0.219 1.00 78.94 104 ALA A O 1
ATOM 736 N N . ASN A 1 105 ? 9.518 -8.838 1.893 1.00 82.38 105 ASN A N 1
ATOM 737 C CA . ASN A 1 105 ? 10.928 -9.221 1.775 1.00 82.38 105 ASN A CA 1
ATOM 738 C C . ASN A 1 105 ? 11.095 -10.708 1.429 1.00 82.38 105 ASN A C 1
ATOM 740 O O . ASN A 1 105 ? 11.875 -11.055 0.547 1.00 82.38 105 ASN A O 1
ATOM 744 N N . THR A 1 106 ? 10.308 -11.584 2.055 1.00 82.75 106 THR A N 1
ATOM 745 C CA . THR A 1 106 ? 10.320 -13.024 1.745 1.00 82.75 106 THR A CA 1
ATOM 746 C C . THR A 1 106 ? 9.849 -13.298 0.313 1.00 82.75 106 THR A C 1
ATOM 748 O O . THR A 1 106 ? 10.370 -14.177 -0.373 1.00 82.75 106 THR A O 1
ATOM 751 N N . SER A 1 107 ? 8.862 -12.539 -0.162 1.00 87.12 107 SER A N 1
ATOM 752 C CA . SER A 1 107 ? 8.348 -12.648 -1.526 1.00 87.12 107 SER A CA 1
ATOM 753 C C . SER A 1 107 ? 9.338 -12.151 -2.581 1.00 87.12 107 SER A C 1
ATOM 755 O O . SER A 1 107 ? 9.380 -12.723 -3.668 1.00 87.12 107 SER A O 1
ATOM 757 N N . LEU A 1 108 ? 10.163 -11.145 -2.271 1.00 92.50 108 LEU A N 1
ATOM 758 C CA . LEU A 1 108 ? 11.225 -10.680 -3.171 1.00 92.50 108 LEU A CA 1
ATOM 759 C C . LEU A 1 108 ? 12.244 -11.788 -3.449 1.00 92.50 108 LEU A C 1
ATOM 761 O O . LEU A 1 108 ? 12.521 -12.063 -4.614 1.00 92.50 108 LEU A O 1
ATOM 765 N N . THR A 1 109 ? 12.699 -12.502 -2.417 1.00 87.06 109 THR A N 1
ATOM 766 C CA . THR A 1 109 ? 13.614 -13.645 -2.588 1.00 87.06 109 THR A CA 1
ATOM 767 C C . THR A 1 109 ? 13.020 -14.725 -3.500 1.00 87.06 109 THR A C 1
ATOM 769 O O . THR A 1 109 ? 13.699 -15.246 -4.380 1.00 87.06 109 THR A O 1
ATOM 772 N N . LYS A 1 110 ? 11.717 -15.017 -3.374 1.00 87.06 110 LYS A N 1
ATOM 773 C CA . LYS A 1 110 ? 11.038 -15.983 -4.261 1.00 87.06 110 LYS A CA 1
ATOM 774 C C . LYS A 1 110 ? 11.016 -15.527 -5.722 1.00 87.06 110 LYS A C 1
ATOM 776 O O . LYS A 1 110 ? 11.151 -16.350 -6.626 1.00 87.06 110 LYS A O 1
ATOM 781 N N . ILE A 1 111 ? 10.816 -14.230 -5.956 1.00 89.69 111 ILE A N 1
ATOM 782 C CA . ILE A 1 111 ? 10.813 -13.647 -7.303 1.00 89.69 111 ILE A CA 1
ATOM 783 C C . ILE A 1 111 ? 12.218 -13.724 -7.914 1.00 89.69 111 ILE A C 1
ATOM 785 O O . ILE A 1 111 ? 12.3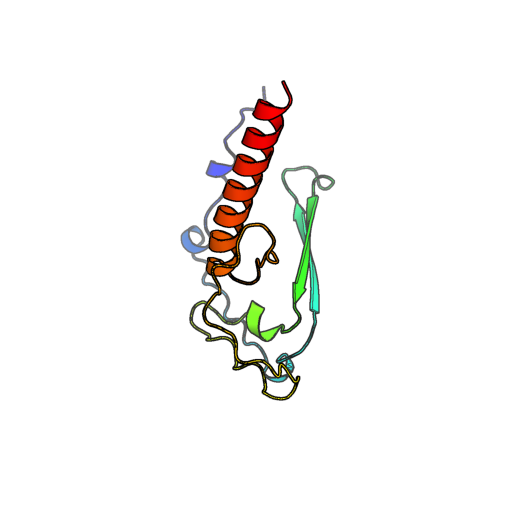50 -14.091 -9.081 1.00 89.69 111 ILE A O 1
ATOM 789 N N . GLU A 1 112 ? 13.261 -13.442 -7.132 1.00 93.00 112 GLU A N 1
ATOM 790 C CA . GLU A 1 112 ? 14.660 -13.558 -7.564 1.00 93.00 112 GLU A CA 1
ATOM 791 C C . GLU A 1 112 ? 15.006 -14.990 -8.001 1.00 93.00 112 GLU A C 1
ATOM 793 O O . GLU A 1 112 ? 15.562 -15.190 -9.087 1.00 93.00 112 GLU A O 1
ATOM 798 N N . ASP A 1 113 ? 14.604 -15.992 -7.216 1.00 90.12 113 ASP A N 1
ATOM 799 C CA . ASP A 1 113 ? 14.810 -17.404 -7.553 1.00 90.12 113 ASP A CA 1
ATOM 800 C C . ASP A 1 113 ? 14.053 -17.814 -8.826 1.00 90.12 113 ASP A C 1
ATOM 802 O O . ASP A 1 113 ? 14.601 -18.505 -9.691 1.00 90.12 113 ASP A O 1
ATOM 806 N N . ALA A 1 114 ? 12.810 -17.353 -8.993 1.00 89.69 114 ALA A N 1
ATOM 807 C CA . ALA A 1 114 ? 12.021 -17.630 -10.192 1.00 89.69 114 ALA A CA 1
ATOM 808 C C . ALA A 1 114 ? 12.658 -17.015 -11.452 1.00 89.69 114 ALA A C 1
ATOM 810 O O . ALA A 1 114 ? 12.717 -17.664 -12.501 1.00 89.69 114 ALA A O 1
ATOM 811 N N . ILE A 1 115 ? 13.183 -15.788 -11.349 1.00 93.88 115 ILE A N 1
ATOM 812 C CA . ILE A 1 115 ? 13.904 -15.118 -12.441 1.00 93.88 115 ILE A CA 1
ATOM 813 C C . ILE A 1 115 ? 15.161 -15.903 -12.818 1.00 93.88 115 ILE A C 1
ATOM 815 O O . ILE A 1 115 ? 15.420 -16.108 -14.010 1.00 93.88 115 ILE A O 1
ATOM 819 N N . ARG A 1 116 ? 15.925 -16.376 -11.826 1.00 92.62 116 ARG A N 1
ATOM 820 C CA . ARG A 1 116 ? 17.110 -17.208 -12.068 1.00 92.62 116 ARG A CA 1
ATOM 821 C C . ARG A 1 116 ? 16.738 -18.476 -12.832 1.00 92.62 116 ARG A C 1
ATOM 823 O O . ARG A 1 116 ? 17.324 -18.755 -13.872 1.00 92.62 116 ARG A O 1
ATOM 830 N N . MET A 1 117 ? 15.687 -19.162 -12.391 1.00 89.25 117 MET A N 1
ATOM 831 C CA . MET A 1 117 ? 15.224 -20.402 -13.013 1.00 89.25 117 MET A CA 1
ATOM 832 C C . MET A 1 117 ? 14.785 -20.203 -14.474 1.00 89.25 117 MET A C 1
ATOM 834 O O . MET A 1 117 ? 15.127 -21.008 -15.339 1.00 89.25 117 MET A O 1
ATOM 838 N N . VAL A 1 118 ? 14.079 -19.109 -14.783 1.00 89.56 118 VAL A N 1
ATOM 839 C CA . VAL A 1 118 ? 13.718 -18.754 -16.170 1.00 89.56 118 VAL A CA 1
ATOM 840 C C . VAL A 1 118 ? 14.959 -18.422 -17.002 1.00 89.56 118 VAL A C 1
ATOM 842 O O . VAL A 1 118 ? 15.020 -18.762 -18.184 1.00 89.56 118 VAL A O 1
ATOM 845 N N . THR A 1 119 ? 15.948 -17.763 -16.403 1.00 93.00 119 THR A N 1
ATOM 846 C CA . THR A 1 119 ? 17.208 -17.421 -17.077 1.00 93.00 119 THR A CA 1
ATOM 847 C C . THR A 1 119 ? 17.979 -18.682 -17.464 1.00 93.00 119 THR A C 1
ATOM 849 O O . THR A 1 119 ? 18.376 -18.815 -18.621 1.00 93.00 119 THR A O 1
ATOM 852 N N . ASP A 1 120 ? 18.094 -19.644 -16.548 1.00 92.25 120 ASP A N 1
ATOM 853 C CA . ASP A 1 120 ? 18.753 -20.930 -16.794 1.00 92.25 120 ASP A CA 1
ATOM 854 C C . ASP A 1 120 ? 18.008 -21.758 -17.854 1.00 92.25 120 ASP A C 1
ATOM 856 O O . ASP A 1 120 ? 18.620 -22.327 -18.759 1.00 92.25 120 ASP A O 1
ATOM 860 N N . GLN A 1 121 ? 16.670 -21.781 -17.805 1.00 90.00 121 GLN A N 1
ATOM 861 C CA . GLN A 1 121 ? 15.858 -22.434 -18.837 1.00 90.00 121 GLN 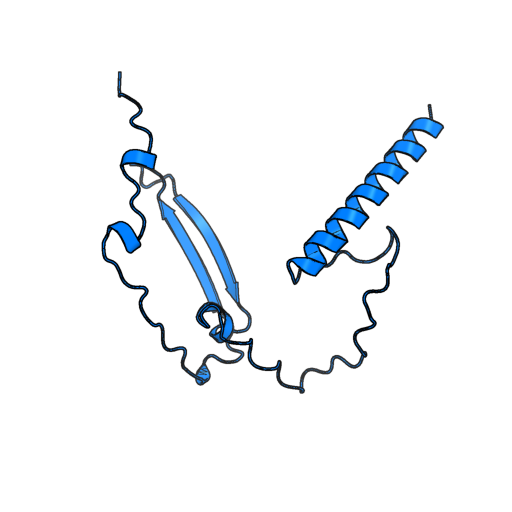A CA 1
ATOM 862 C C . GLN A 1 121 ? 16.096 -21.827 -20.221 1.00 90.00 121 GLN A C 1
ATOM 864 O O . GLN A 1 121 ? 16.259 -22.564 -21.188 1.00 90.00 121 GLN A O 1
ATOM 869 N N . ARG A 1 122 ? 16.144 -20.494 -20.325 1.00 90.56 122 ARG A N 1
ATOM 870 C CA . ARG A 1 122 ? 16.430 -19.805 -21.592 1.00 90.56 122 ARG A CA 1
ATOM 871 C C . ARG A 1 122 ? 17.834 -20.102 -22.104 1.00 90.56 122 ARG A C 1
ATOM 873 O O . ARG A 1 122 ? 17.991 -20.284 -23.305 1.00 90.56 122 ARG A O 1
ATOM 880 N N . ALA A 1 123 ? 18.825 -20.175 -21.218 1.00 89.31 123 ALA A N 1
ATOM 881 C CA . ALA A 1 123 ? 20.194 -20.524 -21.590 1.00 89.31 123 ALA A CA 1
ATOM 882 C C . ALA A 1 123 ? 20.295 -21.945 -22.176 1.00 89.31 123 ALA A C 1
ATOM 884 O O . ALA A 1 123 ? 21.060 -22.162 -23.108 1.00 89.31 123 ALA A O 1
ATOM 885 N N . ASN A 1 124 ? 19.480 -22.885 -21.688 1.00 83.56 124 ASN A N 1
ATOM 886 C CA . ASN A 1 124 ? 19.441 -24.270 -22.173 1.00 83.56 124 ASN A CA 1
ATOM 887 C C . ASN A 1 124 ? 18.620 -24.474 -23.464 1.00 83.56 124 ASN A C 1
ATOM 889 O O . ASN A 1 124 ? 18.552 -25.595 -23.966 1.00 83.56 124 ASN A O 1
ATOM 893 N N . LEU A 1 125 ? 17.963 -23.428 -23.974 1.00 81.00 125 LEU A N 1
ATOM 894 C CA . LEU A 1 125 ? 17.194 -23.454 -25.226 1.00 81.00 125 LEU A CA 1
ATOM 895 C C . LEU A 1 125 ? 17.964 -22.851 -26.418 1.00 81.00 125 LEU A C 1
ATOM 897 O O . LEU A 1 125 ? 17.409 -22.800 -27.518 1.00 81.00 125 LEU A O 1
ATOM 901 N N . GLY A 1 126 ? 19.186 -22.356 -26.188 1.00 63.44 126 GLY A N 1
ATOM 902 C CA . GLY A 1 126 ? 20.086 -21.798 -27.203 1.00 63.44 126 GLY A CA 1
ATOM 903 C C . GLY A 1 126 ? 20.980 -22.833 -27.870 1.00 63.44 126 GLY A C 1
ATOM 904 O O . GLY A 1 126 ? 21.285 -23.862 -27.229 1.00 63.44 126 GLY A O 1
#

Sequence (126 aa):
MLSNKSSAQNVKTAEELGMQPAKINTPASLTGAQASWTLRVQVGANQDEAIAVNIFSTNVANLFGGEGVQAAPAQEGAQQEGVQPAPAQGGVSSPINVTTAIDANTSLTKIEDAIRMVTDQRANLG

Secondary structure (DSSP, 8-state):
------GGGT---TTTTTPPPP-----GGGTT--EEEEEEEE-SS-TT-EEEEEEEES-THHHH--TT---PPP-TTS---S---S-----TTSPP--SSHHHHHHHHHHHHHHHHHHHHHHHTT-

pLDDT: mean 70.66, std 16.77, range [34.72, 93.88]

Radius of gyration: 22.65 Å; chains: 1; bounding box: 37×56×47 Å

Foldseek 3Di:
DPDCPDCVVVDDDCVSVVHDDDQDDDDPVQAQPKDKDWDWDADDDDNVRTDIDIDIDRRVVVVRQPPPPDPDPPPPPPDPPDDPPDPPLDALPDDQDDPDPVSNVSNVVSVVVVVVVVVVVVVVVD